Protein AF-A0A950MUI9-F1 (afdb_monomer_lite)

Foldseek 3Di:
DDDDPDDDVVNVVDDPDPDDDPPDDPVRVVVVCVVVVQFDADPPGDTDHDPPPPPDDPPVPDDDDDDD

Sequence (68 aa):
MSNGQAFGLEQQGFRNLKAVNWNLSAPALYEQAVRRGEGHVAKNGPLVVLTGIHTGRSANDKFVVRDA

Structure (mmCIF, N/CA/C/O backbone):
data_AF-A0A950MUI9-F1
#
_entry.id   AF-A0A950MUI9-F1
#
loop_
_atom_site.group_PDB
_atom_site.id
_atom_site.type_symbol
_atom_site.label_atom_id
_atom_site.label_alt_id
_atom_site.label_comp_id
_atom_site.label_asym_id
_atom_site.label_entity_id
_atom_site.label_seq_id
_atom_site.pdbx_PDB_ins_code
_atom_site.Cartn_x
_atom_site.Cartn_y
_atom_site.Cartn_z
_atom_site.occupancy
_atom_site.B_iso_or_equiv
_atom_site.auth_seq_id
_atom_site.auth_comp_id
_atom_site.auth_asym_id
_atom_site.auth_atom_id
_atom_site.pdbx_PDB_model_num
ATOM 1 N N . MET A 1 1 ? -0.030 -22.864 16.945 1.00 48.16 1 MET A N 1
ATOM 2 C CA . MET A 1 1 ? 0.736 -22.424 18.136 1.00 48.16 1 MET A CA 1
ATOM 3 C C . MET A 1 1 ? 2.148 -22.147 17.639 1.00 48.16 1 MET A C 1
ATOM 5 O O . MET A 1 1 ? 2.653 -23.023 16.960 1.00 48.16 1 MET A O 1
ATOM 9 N N . SER A 1 2 ? 2.830 -21.017 17.796 1.00 45.88 2 SER A N 1
ATOM 10 C CA . SER A 1 2 ? 2.686 -19.715 18.475 1.00 45.88 2 SER A CA 1
ATOM 11 C C . SER A 1 2 ? 3.110 -18.629 17.440 1.00 45.88 2 SER A C 1
ATOM 13 O O . SER A 1 2 ? 3.497 -18.988 16.337 1.00 45.88 2 SER A O 1
ATOM 15 N N . ASN A 1 3 ? 3.055 -17.307 17.604 1.00 54.25 3 ASN A N 1
ATOM 16 C CA . ASN A 1 3 ? 3.130 -16.448 18.773 1.00 54.25 3 ASN A CA 1
ATOM 17 C C . ASN A 1 3 ? 2.644 -15.045 18.339 1.00 54.25 3 ASN A C 1
ATOM 19 O O . ASN A 1 3 ? 3.141 -14.510 17.351 1.00 54.25 3 ASN A O 1
ATOM 23 N N . GLY A 1 4 ? 1.680 -14.456 19.043 1.00 48.75 4 GLY A N 1
ATOM 24 C CA . GLY A 1 4 ? 1.175 -13.106 18.750 1.00 48.75 4 GLY A CA 1
ATOM 25 C C . GLY A 1 4 ? 0.211 -12.576 19.810 1.00 48.75 4 GLY A C 1
ATOM 26 O O . GLY A 1 4 ? -0.635 -11.741 19.519 1.00 48.75 4 GLY A O 1
ATOM 27 N N . GLN A 1 5 ? 0.291 -13.105 21.034 1.00 60.84 5 GLN A N 1
ATOM 28 C CA . GLN A 1 5 ? -0.495 -12.607 22.157 1.00 60.84 5 GLN A CA 1
ATOM 29 C C . GLN A 1 5 ? 0.203 -11.388 22.764 1.00 60.84 5 GLN A C 1
ATOM 31 O O . GLN A 1 5 ? 1.031 -11.516 23.661 1.00 60.84 5 GLN A O 1
ATOM 36 N N . ALA A 1 6 ? -0.148 -10.221 22.230 1.00 53.19 6 ALA A N 1
ATOM 37 C CA . ALA A 1 6 ? -0.353 -8.983 22.974 1.00 53.19 6 ALA A CA 1
ATOM 38 C C . ALA A 1 6 ? -1.263 -8.097 22.097 1.00 53.19 6 ALA A C 1
ATOM 40 O O . ALA A 1 6 ? -0.791 -7.502 21.136 1.00 53.19 6 ALA A O 1
ATOM 41 N N . PHE A 1 7 ? -2.568 -8.065 22.396 1.00 63.84 7 PHE A N 1
ATOM 42 C CA . PHE A 1 7 ? -3.623 -7.296 21.700 1.00 63.84 7 PHE A CA 1
ATOM 43 C C . PHE A 1 7 ? -3.995 -7.779 20.281 1.00 63.84 7 PHE A C 1
ATOM 45 O O . PHE A 1 7 ? -3.544 -7.234 19.274 1.00 63.84 7 PHE A O 1
ATOM 52 N N . GLY A 1 8 ? -4.870 -8.785 20.187 1.00 84.06 8 GLY A N 1
ATOM 53 C CA . GLY A 1 8 ? -5.454 -9.204 18.908 1.00 84.06 8 GLY A CA 1
ATOM 54 C C . GLY A 1 8 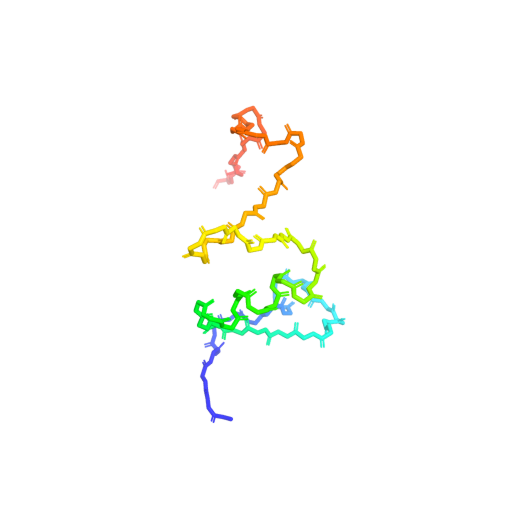? -6.385 -8.144 18.297 1.00 84.06 8 GLY A C 1
ATOM 55 O O . GLY A 1 8 ? -6.829 -7.207 18.965 1.00 84.06 8 GLY A O 1
ATOM 56 N N . LEU A 1 9 ? -6.682 -8.275 16.998 1.00 89.75 9 LEU A N 1
ATOM 57 C CA . LEU A 1 9 ? -7.495 -7.312 16.235 1.00 89.75 9 LEU A CA 1
ATOM 58 C C . LEU A 1 9 ? -8.914 -7.141 16.806 1.00 89.75 9 LEU A C 1
ATOM 60 O O . LEU A 1 9 ? -9.524 -6.083 16.646 1.00 89.75 9 LEU A O 1
ATOM 64 N N . GLU A 1 10 ? -9.425 -8.143 17.517 1.00 89.19 10 GLU A N 1
ATOM 65 C CA . GLU A 1 10 ? -10.699 -8.081 18.231 1.00 89.19 10 GLU A CA 1
ATOM 66 C C . GLU A 1 10 ? -10.706 -7.024 19.345 1.00 89.19 10 GLU A C 1
ATOM 68 O O . GLU A 1 10 ? -11.706 -6.327 19.522 1.00 89.19 10 GLU A O 1
ATOM 73 N N . GLN A 1 11 ? -9.579 -6.842 20.040 1.00 90.62 11 GLN A N 1
ATOM 74 C CA . GLN A 1 11 ? -9.422 -5.817 21.079 1.00 90.62 11 GLN A CA 1
ATOM 75 C C . GLN A 1 11 ? -9.318 -4.409 20.475 1.00 90.62 11 GLN A C 1
ATOM 77 O O . GLN A 1 11 ? -9.608 -3.427 21.150 1.00 90.62 11 GLN A O 1
ATOM 82 N N . GLN A 1 12 ? -8.968 -4.314 19.188 1.00 90.81 12 GLN A N 1
ATOM 83 C CA . GLN A 1 12 ? -8.955 -3.074 18.404 1.00 90.81 12 GLN A CA 1
ATOM 84 C C . GLN A 1 12 ? -10.305 -2.793 17.716 1.00 90.81 12 GLN A C 1
ATOM 86 O O . GLN A 1 12 ? -10.439 -1.817 16.983 1.00 90.81 12 GLN A O 1
ATOM 91 N N . GLY A 1 13 ? -11.315 -3.643 17.936 1.00 93.25 13 GLY A N 1
ATOM 92 C CA . GLY A 1 13 ? -12.667 -3.467 17.403 1.00 93.25 13 GLY A CA 1
ATOM 93 C C . GLY A 1 13 ? -12.933 -4.116 16.040 1.00 93.25 13 GLY A C 1
ATOM 94 O O . GLY A 1 13 ? -14.057 -4.017 15.544 1.00 93.25 13 GLY A O 1
ATOM 95 N N . PHE A 1 14 ? -11.971 -4.823 15.437 1.00 91.75 14 PHE A N 1
ATOM 96 C CA . PHE A 1 14 ? -12.199 -5.537 14.176 1.00 91.75 14 PHE A CA 1
ATOM 97 C C . PHE A 1 14 ? -12.96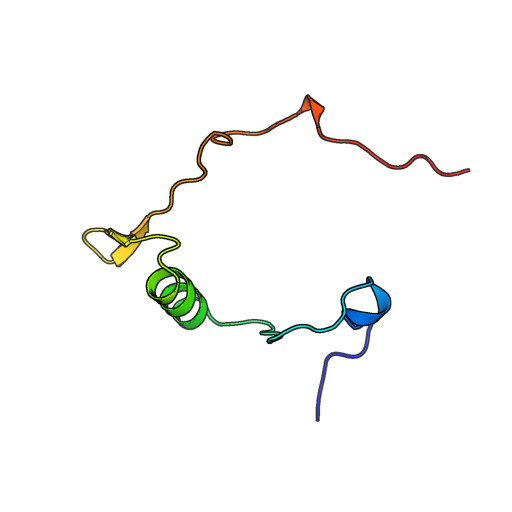3 -6.851 14.394 1.00 91.75 14 PHE A C 1
ATOM 99 O O . PHE A 1 14 ? -12.672 -7.623 15.307 1.00 91.75 14 PHE A O 1
ATOM 106 N N . ARG A 1 15 ? -13.941 -7.134 13.524 1.00 92.31 15 ARG A N 1
ATOM 107 C CA . ARG A 1 15 ? -14.787 -8.341 13.569 1.00 92.31 15 ARG A CA 1
ATOM 108 C C . ARG A 1 15 ? -15.025 -8.885 12.160 1.00 92.31 15 ARG A C 1
ATOM 110 O O . ARG A 1 15 ? -14.892 -8.148 11.189 1.00 92.31 15 ARG A O 1
ATOM 117 N N . ASN A 1 16 ? -15.408 -10.160 12.057 1.00 93.56 16 ASN A N 1
ATOM 118 C CA . ASN A 1 16 ? -15.803 -10.823 10.801 1.00 93.56 16 ASN A CA 1
ATOM 119 C C . ASN A 1 16 ? -14.766 -10.700 9.664 1.00 93.56 16 ASN A C 1
ATOM 121 O O . ASN A 1 16 ? -15.118 -10.547 8.494 1.00 93.56 16 ASN A O 1
ATOM 125 N N . LEU A 1 17 ? -13.475 -10.741 10.003 1.00 92.00 17 LEU A N 1
ATOM 126 C CA . LEU A 1 17 ? -12.397 -10.608 9.028 1.00 92.00 17 LEU A CA 1
ATOM 127 C C . LEU A 1 17 ? -12.317 -11.853 8.138 1.00 92.00 17 LEU A C 1
ATOM 129 O O . LEU A 1 17 ? -12.252 -12.976 8.633 1.00 92.00 17 LEU A O 1
ATOM 133 N N . LYS A 1 18 ? -12.254 -11.651 6.816 1.00 94.25 18 LYS A N 1
ATOM 134 C CA . LYS A 1 18 ? -12.091 -12.743 5.840 1.00 94.25 18 LYS A CA 1
ATOM 135 C C . LYS A 1 18 ? -10.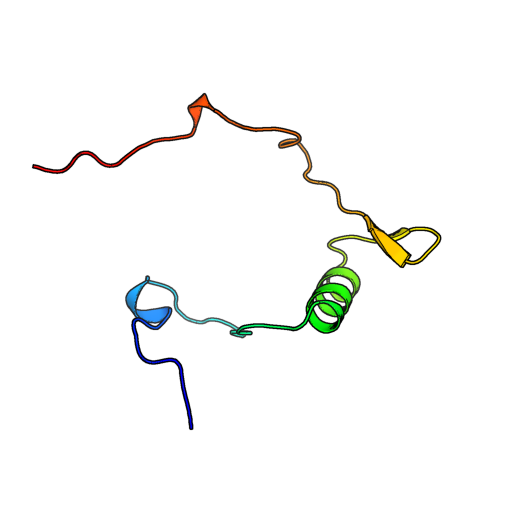731 -13.441 5.964 1.00 94.25 18 LYS A C 1
ATOM 137 O O . LYS A 1 18 ? -10.632 -14.635 5.708 1.00 94.25 18 LYS A O 1
ATOM 142 N N . ALA A 1 19 ? -9.684 -12.691 6.306 1.00 91.88 19 ALA A N 1
ATOM 143 C CA . ALA A 1 19 ? -8.337 -13.205 6.525 1.00 91.88 19 ALA A CA 1
ATOM 144 C C . ALA A 1 19 ? -7.498 -12.193 7.316 1.00 91.88 19 ALA A C 1
ATOM 146 O O . ALA A 1 19 ? -7.718 -10.986 7.206 1.00 91.88 19 ALA A O 1
ATOM 147 N N . VAL A 1 20 ? -6.496 -12.690 8.045 1.00 92.75 20 VAL A N 1
ATOM 148 C CA . VAL A 1 20 ? -5.466 -11.880 8.704 1.00 92.75 20 VAL A CA 1
ATOM 149 C C . VAL A 1 20 ? -4.103 -12.446 8.321 1.00 92.75 20 VAL A C 1
ATOM 151 O O . VAL A 1 20 ? -3.791 -13.586 8.656 1.00 92.75 20 VAL A O 1
ATOM 154 N N . ASN A 1 21 ? -3.307 -11.667 7.587 1.00 92.75 21 ASN A N 1
ATOM 155 C C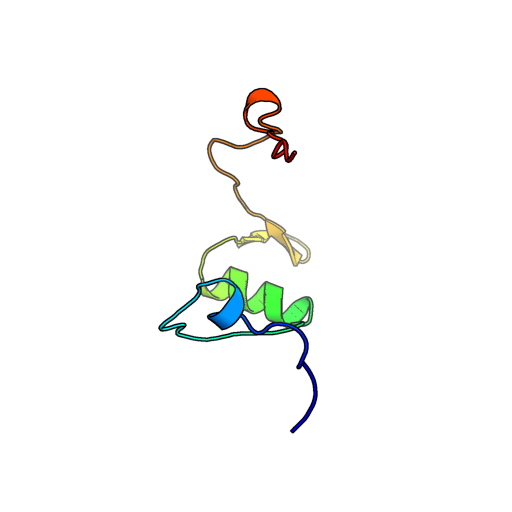A . ASN A 1 21 ? -2.007 -12.099 7.077 1.00 92.75 21 ASN A CA 1
ATOM 156 C C . ASN A 1 21 ? -0.900 -11.293 7.761 1.00 92.75 21 ASN A C 1
ATOM 158 O O . ASN A 1 21 ? -0.623 -10.159 7.373 1.00 92.75 21 ASN A O 1
ATOM 162 N N . TRP A 1 22 ? -0.292 -11.867 8.795 1.00 93.25 22 TRP A N 1
ATOM 163 C CA . TRP A 1 22 ? 0.771 -11.218 9.557 1.00 93.25 22 TRP A CA 1
ATOM 164 C C . TRP A 1 22 ? 2.122 -11.382 8.867 1.00 93.25 22 TRP A C 1
ATOM 166 O O . TRP A 1 22 ? 2.475 -12.489 8.467 1.00 93.25 22 TRP A O 1
ATOM 176 N N . ASN A 1 23 ? 2.893 -10.294 8.789 1.00 94.50 23 ASN A N 1
ATOM 177 C CA . ASN A 1 23 ? 4.306 -10.312 8.394 1.00 94.50 23 ASN A CA 1
ATOM 178 C C . ASN A 1 23 ? 4.579 -11.033 7.059 1.00 94.50 23 ASN A C 1
ATOM 180 O O . ASN A 1 23 ? 5.537 -11.796 6.943 1.00 94.50 23 ASN A O 1
ATOM 184 N N . LEU A 1 24 ? 3.729 -10.804 6.050 1.00 96.50 24 LEU A N 1
ATOM 185 C CA . LEU A 1 24 ? 3.982 -11.307 4.700 1.00 96.50 24 LEU A CA 1
ATOM 186 C C . LEU A 1 24 ? 5.324 -10.786 4.176 1.00 96.50 24 LEU A C 1
ATOM 188 O O . LEU A 1 24 ? 5.684 -9.627 4.375 1.00 96.50 24 LEU A O 1
ATOM 192 N N . SER A 1 25 ? 6.044 -11.648 3.461 1.00 98.31 25 SER A N 1
ATOM 193 C CA . SER A 1 25 ? 7.271 -11.261 2.773 1.00 98.31 25 SER A CA 1
ATOM 194 C C . SER A 1 25 ? 6.978 -10.290 1.624 1.00 98.31 25 SER A C 1
ATOM 196 O O . SER A 1 25 ? 5.864 -10.243 1.098 1.00 98.31 25 SER A O 1
ATOM 198 N N . ALA A 1 26 ? 7.992 -9.540 1.182 1.00 98.06 26 ALA A N 1
ATOM 199 C CA . ALA A 1 26 ? 7.844 -8.624 0.050 1.00 98.06 26 ALA A CA 1
ATOM 200 C C . ALA A 1 26 ? 7.319 -9.312 -1.234 1.00 98.06 26 ALA A C 1
ATOM 202 O O . ALA A 1 26 ? 6.394 -8.765 -1.834 1.00 98.06 26 ALA A O 1
ATOM 203 N N . PRO A 1 27 ? 7.787 -10.518 -1.633 1.00 98.06 27 PRO A N 1
ATOM 204 C CA . PRO A 1 27 ? 7.200 -11.239 -2.767 1.00 98.06 27 PRO A CA 1
ATOM 205 C C . PRO A 1 27 ? 5.723 -11.598 -2.562 1.00 98.06 27 PRO A C 1
ATOM 207 O O . PRO A 1 27 ? 4.915 -11.417 -3.468 1.00 98.06 27 PRO A O 1
ATOM 210 N N . ALA A 1 28 ? 5.339 -12.034 -1.357 1.00 98.31 28 ALA A N 1
ATOM 211 C CA . ALA A 1 28 ? 3.944 -12.356 -1.064 1.00 98.31 28 ALA A CA 1
ATOM 212 C C . ALA A 1 28 ? 3.044 -11.108 -1.123 1.00 98.31 28 ALA A C 1
ATOM 214 O O . ALA A 1 28 ? 1.936 -11.176 -1.653 1.00 98.31 28 ALA A O 1
ATOM 215 N N . LEU A 1 29 ? 3.515 -9.958 -0.628 1.00 98.31 29 LEU A N 1
ATOM 216 C CA . LEU A 1 29 ? 2.810 -8.675 -0.756 1.00 98.31 29 LEU A CA 1
AT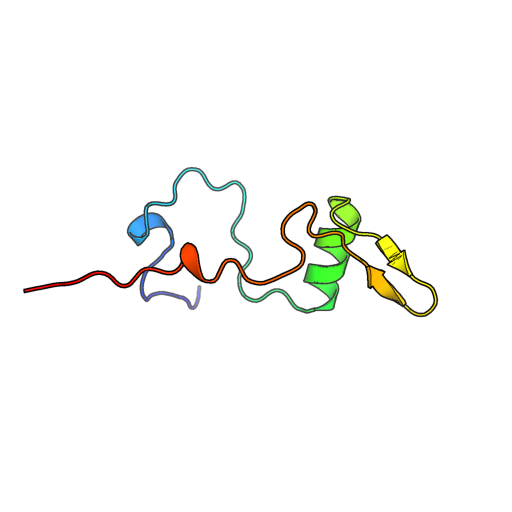OM 217 C C . LEU A 1 29 ? 2.659 -8.259 -2.224 1.00 98.31 29 LEU A C 1
ATOM 219 O O . LEU A 1 29 ? 1.573 -7.864 -2.648 1.00 98.31 29 LEU A O 1
ATOM 223 N N . TYR A 1 30 ? 3.732 -8.398 -3.001 1.00 98.25 30 TYR A N 1
ATOM 224 C CA . TYR A 1 30 ? 3.761 -8.086 -4.426 1.00 98.25 30 TYR A CA 1
ATOM 225 C C . TYR A 1 30 ? 2.724 -8.903 -5.209 1.00 98.25 30 TYR A C 1
ATOM 227 O O . TYR A 1 30 ? 1.915 -8.344 -5.950 1.00 98.25 30 TYR A O 1
ATOM 235 N N . GLU A 1 31 ? 2.686 -10.221 -4.999 1.00 98.00 31 GLU A N 1
ATOM 236 C CA . GLU A 1 31 ? 1.709 -11.108 -5.639 1.00 98.00 31 GLU A CA 1
ATOM 237 C C . GLU A 1 31 ? 0.266 -10.761 -5.262 1.00 98.00 31 GLU A C 1
ATOM 239 O O . GLU A 1 31 ? -0.624 -10.809 -6.114 1.00 98.00 31 GLU A O 1
ATOM 244 N N . GLN A 1 32 ? 0.020 -10.411 -3.995 1.00 97.81 32 GLN A N 1
ATOM 245 C CA . GLN A 1 32 ? -1.309 -10.005 -3.537 1.00 97.81 32 GLN A CA 1
ATOM 246 C C . GLN A 1 32 ? -1.763 -8.716 -4.227 1.00 97.81 32 GLN A C 1
ATOM 248 O O . GLN A 1 32 ? -2.885 -8.683 -4.730 1.00 97.81 32 GLN A O 1
ATOM 253 N N . ALA A 1 33 ? -0.901 -7.697 -4.299 1.00 98.12 33 ALA A N 1
ATOM 254 C CA . ALA A 1 33 ? -1.223 -6.420 -4.938 1.00 98.12 33 ALA A CA 1
ATOM 255 C C . ALA A 1 33 ? -1.552 -6.594 -6.431 1.00 98.12 33 ALA A C 1
ATOM 257 O O . ALA A 1 33 ? -2.566 -6.082 -6.910 1.00 98.12 33 ALA A O 1
ATOM 258 N N . VAL A 1 34 ? -0.753 -7.392 -7.154 1.00 97.94 34 VAL A N 1
ATOM 259 C CA . VAL A 1 34 ? -1.008 -7.707 -8.571 1.00 97.94 34 VAL A CA 1
ATOM 260 C C . VAL A 1 34 ? -2.311 -8.492 -8.734 1.00 97.94 34 VAL A C 1
ATOM 262 O O . VAL A 1 34 ? -3.146 -8.133 -9.560 1.00 97.94 34 VAL A O 1
ATOM 265 N N . ARG A 1 35 ? -2.537 -9.532 -7.919 1.00 97.88 35 ARG A N 1
ATOM 266 C CA . ARG A 1 35 ? -3.759 -10.357 -7.977 1.00 97.88 35 ARG A CA 1
ATOM 267 C C . ARG A 1 35 ? -5.031 -9.547 -7.719 1.00 97.88 35 ARG A C 1
ATOM 269 O O . ARG A 1 35 ? -6.083 -9.889 -8.250 1.00 97.88 35 ARG A O 1
ATOM 276 N N . ARG A 1 36 ? -4.946 -8.506 -6.890 1.00 97.50 36 ARG A N 1
ATOM 277 C CA . ARG A 1 36 ? -6.069 -7.620 -6.551 1.00 97.50 36 ARG A CA 1
ATOM 278 C C . ARG A 1 36 ? -6.256 -6.465 -7.533 1.00 97.50 36 ARG A C 1
ATOM 280 O O . ARG A 1 36 ? -7.237 -5.742 -7.409 1.00 97.50 36 ARG A O 1
ATOM 287 N N . GLY A 1 37 ? -5.346 -6.291 -8.493 1.00 97.69 37 GLY A N 1
ATOM 288 C CA . GLY A 1 37 ? -5.386 -5.169 -9.432 1.00 97.69 37 GLY A CA 1
ATOM 289 C C . GLY A 1 37 ? -5.101 -3.814 -8.778 1.00 97.69 37 GLY A C 1
ATOM 290 O O . GLY A 1 37 ? -5.498 -2.786 -9.314 1.00 97.69 37 GLY A O 1
ATOM 291 N N . GLU A 1 38 ? -4.420 -3.797 -7.628 1.00 98.06 38 GLU A N 1
ATOM 292 C CA . GLU A 1 38 ? -4.078 -2.568 -6.888 1.00 98.06 38 GLU A CA 1
ATOM 293 C C . GLU A 1 38 ? -2.893 -1.812 -7.526 1.00 98.06 38 GLU A C 1
ATOM 295 O O . GLU A 1 38 ? -2.608 -0.665 -7.184 1.00 98.06 38 GLU A O 1
ATOM 300 N N . GLY A 1 39 ? -2.203 -2.443 -8.477 1.00 96.50 39 GLY A N 1
ATOM 301 C CA . GLY A 1 39 ? -1.093 -1.875 -9.232 1.00 96.50 39 GLY A CA 1
ATOM 302 C C . GLY A 1 39 ? -0.716 -2.744 -10.427 1.00 96.50 39 GLY A C 1
ATOM 303 O O . GLY A 1 39 ? -1.331 -3.780 -10.684 1.00 96.50 39 GLY A O 1
ATOM 304 N N . HIS A 1 40 ? 0.317 -2.329 -11.154 1.00 97.12 40 HIS A N 1
ATOM 305 C CA . HIS A 1 40 ? 0.866 -3.081 -12.282 1.00 97.12 40 HIS A CA 1
ATOM 306 C C . HIS A 1 40 ? 2.389 -3.163 -12.219 1.00 97.12 40 HIS A C 1
ATOM 308 O O . HIS A 1 40 ? 3.059 -2.342 -11.594 1.00 97.12 40 HIS A O 1
ATOM 314 N N . VAL A 1 41 ? 2.937 -4.175 -12.886 1.00 98.25 41 VAL A N 1
ATOM 315 C CA . VAL A 1 41 ? 4.379 -4.403 -12.957 1.00 98.25 41 VAL A CA 1
ATOM 316 C C . VAL A 1 41 ? 4.964 -3.571 -14.090 1.00 98.25 41 VAL A C 1
ATOM 318 O O . VAL A 1 41 ? 4.604 -3.761 -15.253 1.00 98.25 41 VAL A O 1
ATOM 321 N N . ALA A 1 42 ? 5.867 -2.652 -13.764 1.00 98.19 42 ALA A N 1
ATOM 322 C CA . ALA A 1 42 ? 6.600 -1.883 -14.758 1.00 98.19 42 ALA A CA 1
ATOM 323 C C . ALA A 1 42 ? 7.772 -2.678 -15.345 1.00 98.19 42 ALA A C 1
ATOM 325 O O . ALA A 1 42 ? 8.176 -3.737 -14.852 1.00 98.19 42 ALA A O 1
ATOM 326 N N . LYS A 1 43 ? 8.368 -2.123 -16.405 1.00 97.81 43 LYS A N 1
ATOM 327 C CA . LYS A 1 43 ? 9.617 -2.644 -16.960 1.00 97.81 43 LYS A CA 1
ATOM 328 C C . LYS A 1 43 ? 10.665 -2.760 -15.845 1.00 97.81 43 LYS A C 1
ATOM 330 O O . LYS A 1 43 ? 10.870 -1.817 -15.087 1.00 97.81 43 LYS A O 1
ATOM 335 N N . ASN A 1 44 ? 11.340 -3.909 -15.799 1.00 96.88 44 ASN A N 1
ATOM 336 C CA . ASN A 1 44 ? 12.346 -4.298 -14.802 1.00 96.88 44 ASN A CA 1
ATOM 337 C C . ASN A 1 44 ? 11.804 -4.689 -13.413 1.00 96.88 44 ASN A C 1
ATOM 339 O O . ASN A 1 44 ? 12.600 -4.868 -12.495 1.00 96.88 44 ASN A O 1
ATOM 343 N N . GLY A 1 45 ? 10.485 -4.851 -13.243 1.00 96.50 45 GLY A N 1
ATOM 344 C CA . GLY A 1 45 ? 9.906 -5.458 -12.039 1.00 96.50 45 GLY A CA 1
ATOM 345 C C . GLY A 1 45 ? 9.405 -4.550 -10.902 1.00 96.50 45 GLY A C 1
ATOM 346 O O . GLY A 1 45 ? 8.830 -5.109 -9.970 1.00 96.50 45 GLY A O 1
ATOM 347 N N . PRO A 1 46 ? 9.541 -3.205 -10.897 1.00 97.94 46 PRO A N 1
ATOM 348 C CA . PRO A 1 46 ? 8.877 -2.392 -9.880 1.00 97.94 46 PRO A CA 1
ATOM 349 C C . PRO A 1 46 ? 7.351 -2.504 -9.945 1.00 97.94 46 PRO A C 1
ATOM 351 O O . PRO A 1 46 ? 6.767 -2.545 -11.030 1.00 97.94 46 PRO A O 1
ATOM 354 N N . LEU A 1 47 ? 6.707 -2.467 -8.778 1.00 98.31 47 LEU A N 1
ATOM 355 C CA . LEU A 1 47 ? 5.260 -2.307 -8.665 1.00 98.31 47 LEU A CA 1
ATOM 356 C C . LEU A 1 47 ? 4.901 -0.818 -8.756 1.00 98.31 47 LEU A C 1
ATOM 358 O O . LEU A 1 47 ? 5.370 -0.016 -7.948 1.00 98.31 47 LEU A O 1
ATOM 362 N N . VAL A 1 48 ? 4.056 -0.458 -9.718 1.00 98.12 48 VAL A N 1
ATOM 363 C CA . VAL A 1 48 ? 3.538 0.901 -9.908 1.00 98.12 48 VAL A CA 1
ATOM 364 C C . VAL A 1 48 ? 2.087 0.963 -9.446 1.00 98.12 48 VAL A C 1
ATOM 366 O O . VAL A 1 48 ? 1.257 0.152 -9.860 1.00 98.12 48 VAL A O 1
ATOM 369 N N . VAL A 1 49 ? 1.787 1.948 -8.600 1.00 98.06 49 VAL A N 1
ATOM 370 C CA . VAL A 1 49 ? 0.465 2.182 -8.003 1.00 98.06 49 VAL A CA 1
ATOM 371 C C . VAL A 1 49 ? 0.051 3.643 -8.172 1.00 98.06 49 VAL A C 1
ATOM 373 O O . VAL A 1 49 ? 0.899 4.524 -8.316 1.00 98.06 49 VAL A O 1
ATOM 376 N N . LEU A 1 50 ? -1.255 3.905 -8.132 1.00 97.56 50 LEU A N 1
ATOM 377 C CA . LEU A 1 50 ? -1.823 5.254 -8.147 1.00 97.56 50 LEU A CA 1
ATOM 378 C C . LEU A 1 50 ? -2.526 5.523 -6.815 1.00 97.56 50 LEU A C 1
ATOM 380 O O . LEU A 1 50 ? -3.399 4.761 -6.414 1.00 97.56 50 LEU A O 1
ATOM 384 N N . THR A 1 51 ? -2.189 6.631 -6.151 1.00 96.94 51 THR A N 1
ATOM 385 C CA . THR A 1 51 ? -2.812 7.040 -4.875 1.00 96.94 51 THR A CA 1
ATOM 386 C C . THR A 1 51 ? -4.046 7.934 -5.063 1.00 96.94 51 THR A C 1
ATOM 388 O O . THR A 1 51 ? -4.586 8.485 -4.103 1.00 96.94 51 THR A O 1
ATOM 391 N N . GLY A 1 52 ? -4.512 8.081 -6.308 1.00 96.50 52 GLY A N 1
ATOM 392 C CA . GLY A 1 52 ? -5.666 8.904 -6.658 1.00 96.50 52 GLY A CA 1
ATOM 393 C C . GLY A 1 52 ? -5.433 10.381 -6.343 1.00 96.50 52 GLY A C 1
ATOM 394 O O . GLY A 1 52 ? -4.403 10.945 -6.697 1.00 96.50 52 GLY A O 1
ATOM 395 N N . ILE A 1 53 ? -6.403 11.010 -5.678 1.00 97.00 53 ILE A N 1
ATOM 396 C CA . ILE A 1 53 ? -6.365 12.441 -5.336 1.00 97.00 53 ILE A CA 1
ATOM 397 C C . ILE A 1 53 ? -5.352 12.775 -4.228 1.00 97.00 53 ILE A C 1
ATOM 399 O O . ILE A 1 53 ? -4.932 13.922 -4.100 1.00 97.00 53 ILE A O 1
ATOM 403 N N . HIS A 1 54 ? -4.944 11.786 -3.427 1.00 96.50 54 HIS A N 1
ATOM 404 C CA . HIS A 1 54 ? -4.045 11.973 -2.289 1.00 96.50 54 HIS A CA 1
ATOM 405 C C . HIS A 1 54 ? -2.593 11.720 -2.715 1.00 96.50 54 HIS A C 1
ATOM 407 O O . HIS A 1 54 ? -1.977 10.708 -2.378 1.00 96.50 54 HIS A O 1
ATOM 413 N N . THR A 1 55 ? -2.043 12.643 -3.504 1.00 96.50 55 THR A N 1
ATOM 414 C CA . THR A 1 55 ? -0.674 12.560 -4.054 1.00 96.50 55 THR A CA 1
ATOM 415 C C . THR A 1 55 ? 0.397 13.149 -3.129 1.00 96.50 55 THR A C 1
ATOM 417 O O . THR A 1 55 ? 1.584 13.119 -3.448 1.00 96.50 55 THR A O 1
ATOM 420 N N . GLY A 1 56 ? -0.006 13.673 -1.967 1.00 96.62 56 GLY A N 1
ATOM 421 C CA . GLY A 1 56 ? 0.867 14.289 -0.972 1.00 96.62 56 GLY A CA 1
ATOM 422 C C . GLY A 1 56 ? 0.287 14.211 0.442 1.00 96.62 56 GLY A C 1
ATOM 423 O O . GLY A 1 56 ? -0.677 13.495 0.700 1.00 96.62 56 GLY A O 1
ATOM 424 N N . ARG A 1 57 ? 0.887 14.949 1.384 1.00 97.50 57 ARG A N 1
ATOM 425 C CA . ARG A 1 57 ? 0.436 14.987 2.786 1.00 97.50 57 ARG A CA 1
ATOM 426 C C . ARG A 1 57 ? -0.781 15.900 2.955 1.00 97.50 57 ARG A C 1
ATOM 428 O O . ARG A 1 57 ? -0.710 17.064 2.571 1.00 97.50 57 ARG A O 1
ATOM 435 N N . SER A 1 58 ? -1.804 15.439 3.672 1.00 96.38 58 SER A N 1
ATOM 436 C CA . SER A 1 58 ? -2.884 16.294 4.183 1.00 96.38 58 SER A CA 1
ATOM 437 C C . SER A 1 58 ? -2.544 16.818 5.579 1.00 96.38 58 SER A C 1
ATOM 439 O O . SER A 1 58 ? -3.024 16.312 6.589 1.00 96.38 58 SER A O 1
ATOM 441 N N . ALA A 1 59 ? -1.652 17.810 5.662 1.00 95.81 59 ALA A N 1
ATOM 442 C CA . ALA A 1 59 ? -1.145 18.296 6.951 1.00 95.81 59 ALA A CA 1
ATOM 443 C C . ALA A 1 59 ? -2.254 18.802 7.898 1.00 95.81 59 ALA A C 1
ATOM 445 O O . ALA A 1 59 ? -2.131 18.630 9.108 1.00 95.81 59 ALA A O 1
ATOM 446 N N . ASN A 1 60 ? -3.334 19.365 7.347 1.00 97.25 60 ASN A N 1
ATOM 447 C CA . ASN A 1 60 ? -4.472 19.881 8.113 1.00 97.25 60 ASN A CA 1
ATOM 448 C C . ASN A 1 60 ? -5.375 18.780 8.699 1.00 97.25 60 ASN A C 1
ATOM 450 O O . ASN A 1 60 ? -6.150 19.073 9.601 1.00 97.25 60 ASN A O 1
ATOM 454 N N . ASP A 1 61 ? -5.247 17.529 8.242 1.00 97.06 61 ASP A N 1
ATOM 455 C CA . ASP A 1 61 ? -6.055 16.397 8.726 1.00 97.06 61 ASP A CA 1
ATOM 456 C C . ASP A 1 61 ? -5.362 15.630 9.869 1.00 97.06 61 ASP A C 1
ATOM 458 O O . ASP A 1 61 ? -5.839 14.590 10.328 1.00 97.06 61 ASP A O 1
ATOM 462 N N . LYS A 1 62 ? -4.208 16.120 10.339 1.00 97.00 62 LYS A N 1
ATOM 463 C CA . LYS A 1 62 ? -3.480 15.531 11.464 1.00 97.00 62 LYS A CA 1
ATOM 464 C C . LYS A 1 62 ? -3.967 16.136 12.782 1.00 97.00 62 LYS A C 1
ATOM 466 O O . LYS A 1 62 ? -3.752 17.317 13.041 1.00 97.00 62 LYS A O 1
ATOM 471 N N . PHE A 1 63 ? -4.465 15.283 13.673 1.00 96.81 63 PHE A N 1
ATOM 472 C CA . PHE A 1 63 ? -4.869 15.648 15.033 1.00 96.81 63 PHE A CA 1
ATOM 473 C C . PHE A 1 63 ? -4.126 14.810 16.080 1.00 96.81 63 PHE A C 1
ATOM 475 O O . PHE A 1 63 ? -3.612 13.732 15.782 1.00 96.81 63 PHE A O 1
ATOM 482 N N . VAL A 1 64 ? -4.069 15.313 17.314 1.00 97.12 64 VAL A N 1
ATOM 483 C CA . VAL A 1 64 ? -3.571 14.590 18.493 1.00 97.12 64 VAL A CA 1
ATOM 484 C C . VAL A 1 64 ? -4.669 14.642 19.549 1.00 97.12 64 VAL A C 1
ATOM 486 O O . VAL A 1 64 ? -5.227 15.712 19.794 1.00 97.12 64 VAL A O 1
ATOM 489 N N . VAL A 1 65 ? -5.007 13.494 20.140 1.00 97.19 65 VAL A N 1
ATOM 490 C CA . VAL A 1 65 ? -5.989 13.427 21.230 1.00 97.19 65 VAL A CA 1
ATOM 491 C C . VAL A 1 65 ? -5.421 14.165 22.437 1.00 97.19 65 VAL A C 1
ATOM 493 O O . VAL A 1 65 ? -4.282 13.926 22.825 1.00 97.19 65 VAL A O 1
ATOM 496 N N . ARG A 1 66 ? -6.215 15.065 23.015 1.00 95.88 66 ARG A N 1
ATOM 497 C CA . ARG A 1 66 ? -5.901 15.707 24.290 1.00 95.88 66 ARG A CA 1
ATOM 498 C C . ARG A 1 66 ? -6.603 14.943 25.408 1.00 95.88 66 ARG A C 1
ATOM 500 O O . ARG A 1 66 ? -7.829 14.839 25.377 1.00 95.88 66 ARG A O 1
ATOM 507 N N . ASP A 1 67 ? -5.836 14.436 26.360 1.00 91.44 67 ASP A N 1
ATOM 508 C CA . ASP A 1 67 ? -6.312 13.821 27.599 1.00 91.44 67 ASP A CA 1
ATOM 509 C C . ASP A 1 67 ? -6.142 14.776 28.803 1.00 91.44 67 ASP A C 1
ATOM 511 O O . ASP A 1 67 ? -5.778 15.946 28.626 1.00 91.44 67 ASP A O 1
ATOM 515 N N . ALA A 1 68 ? -6.569 14.320 29.988 1.00 74.31 68 ALA A N 1
ATOM 516 C CA . ALA A 1 68 ? -6.715 15.111 31.216 1.00 74.31 68 ALA A CA 1
ATOM 517 C C . ALA A 1 68 ? -5.453 15.117 32.087 1.00 74.31 68 ALA A C 1
ATOM 519 O O . ALA A 1 68 ? -4.811 14.049 32.195 1.00 74.31 68 ALA A O 1
#

pLDDT: mean 91.11, std 13.42, range [45.88, 98.31]

Secondary structure (DSSP, 8-state):
-----S--TTTTT--S-S----S--HHHHHHHHHHTTS-EEPTT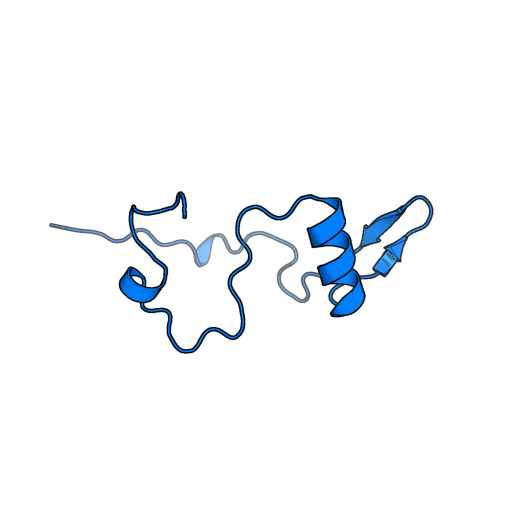S-EE---TT--S--GGG-------

Radius of gyration: 17.57 Å; chains: 1; bounding box: 28×42×48 Å